Protein AF-A0A1K0GEZ5-F1 (afdb_monomer)

Mean predicted aligned error: 14.24 Å

Organism: NCBI:txid56427

Structure (mmCIF, N/CA/C/O backbone):
data_AF-A0A1K0GEZ5-F1
#
_entry.id   AF-A0A1K0GEZ5-F1
#
loop_
_atom_site.group_PDB
_atom_site.id
_atom_site.type_symbol
_atom_site.label_atom_id
_atom_site.label_alt_id
_atom_site.label_comp_id
_atom_site.label_asym_id
_atom_site.label_entity_id
_atom_site.label_seq_id
_atom_site.pdbx_PDB_ins_code
_atom_site.Cartn_x
_atom_site.Cartn_y
_atom_site.Cartn_z
_atom_site.occupancy
_atom_site.B_iso_or_equiv
_atom_site.auth_seq_id
_atom_site.auth_comp_id
_atom_site.auth_asym_id
_atom_site.auth_atom_id
_atom_site.pdbx_PDB_model_num
ATOM 1 N N . MET A 1 1 ? -45.520 -6.148 3.524 1.00 40.56 1 MET A N 1
ATOM 2 C CA . MET A 1 1 ? -44.360 -5.617 2.780 1.00 40.56 1 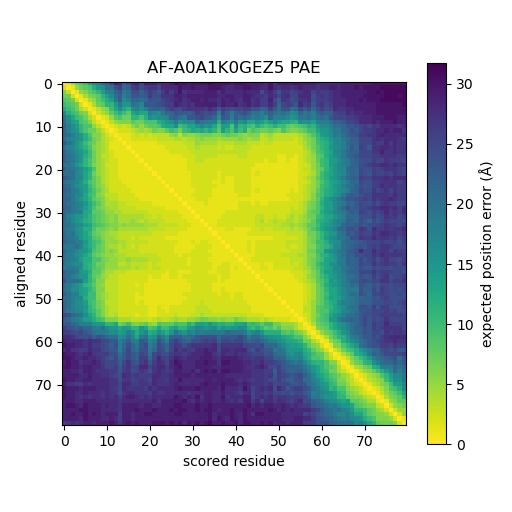MET A CA 1
ATOM 3 C C . MET A 1 1 ? -43.264 -5.440 3.817 1.00 40.56 1 MET A C 1
ATOM 5 O O . MET A 1 1 ? -43.424 -4.596 4.687 1.00 40.56 1 MET A O 1
ATOM 9 N N . ALA A 1 2 ? -42.301 -6.362 3.861 1.00 48.41 2 ALA A N 1
ATOM 10 C CA . ALA A 1 2 ? -41.272 -6.397 4.896 1.00 48.41 2 ALA A CA 1
ATOM 11 C C . ALA A 1 2 ? -40.265 -5.269 4.650 1.00 48.41 2 ALA A C 1
ATOM 13 O O . ALA A 1 2 ? -39.725 -5.160 3.554 1.00 48.41 2 ALA A O 1
ATOM 14 N N . SER A 1 3 ? -40.064 -4.424 5.656 1.00 52.19 3 SER A N 1
ATOM 15 C CA . SER A 1 3 ? -39.059 -3.371 5.642 1.00 52.19 3 SER A CA 1
ATOM 16 C C . SER A 1 3 ? -37.674 -4.008 5.629 1.00 52.19 3 SER A C 1
ATOM 18 O O . SER A 1 3 ? -37.290 -4.689 6.580 1.00 52.19 3 SER A O 1
ATOM 20 N N . GLU A 1 4 ? -36.935 -3.794 4.549 1.00 55.56 4 GLU A N 1
ATOM 21 C CA . GLU A 1 4 ? -35.537 -4.184 4.421 1.00 55.56 4 GLU A CA 1
ATOM 22 C C . GLU A 1 4 ? -34.709 -3.320 5.379 1.00 55.56 4 GLU A C 1
ATOM 24 O O . GLU A 1 4 ? -34.341 -2.183 5.085 1.00 55.56 4 GLU A O 1
ATOM 29 N N . GLN A 1 5 ? -34.469 -3.845 6.578 1.00 54.66 5 GLN A N 1
ATOM 30 C CA . GLN A 1 5 ? -33.538 -3.270 7.538 1.00 54.66 5 GLN A CA 1
ATOM 31 C C . GLN A 1 5 ? -32.123 -3.470 6.984 1.00 54.66 5 GLN A C 1
ATOM 33 O O . GLN A 1 5 ? -31.489 -4.494 7.225 1.00 54.66 5 GLN A O 1
ATOM 38 N N . HIS A 1 6 ? -31.636 -2.507 6.201 1.00 50.31 6 HIS A N 1
ATOM 39 C CA . HIS A 1 6 ? -30.216 -2.400 5.880 1.00 50.31 6 HIS A CA 1
ATOM 40 C C . HIS A 1 6 ? -29.458 -2.138 7.187 1.00 50.31 6 HIS A C 1
ATOM 42 O O . HIS A 1 6 ? -29.392 -1.009 7.674 1.00 50.31 6 HIS A O 1
ATOM 48 N N . GLY A 1 7 ? -28.942 -3.212 7.783 1.00 50.25 7 GLY A N 1
ATOM 49 C CA . GLY A 1 7 ? -28.067 -3.168 8.944 1.00 50.25 7 GLY A CA 1
ATOM 50 C C . GLY A 1 7 ? -26.777 -2.443 8.586 1.00 50.25 7 GLY A C 1
ATOM 51 O O . GLY A 1 7 ? -25.892 -3.009 7.950 1.00 50.25 7 GLY A O 1
ATOM 52 N N . TYR A 1 8 ? -26.681 -1.177 8.977 1.00 56.19 8 TYR A N 1
ATOM 53 C CA . TYR A 1 8 ? -25.432 -0.433 8.950 1.00 56.19 8 TYR A CA 1
ATOM 54 C C . TYR A 1 8 ? -24.622 -0.847 10.182 1.00 56.19 8 TYR A C 1
ATOM 56 O O . TYR A 1 8 ? -24.695 -0.202 11.225 1.00 56.19 8 TYR A O 1
ATOM 64 N N . GLU A 1 9 ? -23.905 -1.967 10.089 1.00 63.56 9 GLU A N 1
ATOM 65 C CA . GLU A 1 9 ? -22.885 -2.297 11.086 1.00 63.56 9 GLU A CA 1
ATOM 66 C C . GLU A 1 9 ? -21.745 -1.276 10.939 1.00 63.56 9 GLU A C 1
ATOM 68 O O . GLU A 1 9 ? -21.182 -1.133 9.845 1.00 63.56 9 GLU A O 1
ATOM 73 N N . PRO A 1 10 ? -21.423 -0.503 11.989 1.00 70.00 10 PRO A N 1
ATOM 74 C CA . PRO A 1 10 ? -20.351 0.470 11.916 1.00 70.00 10 PRO A CA 1
ATOM 75 C C . PRO A 1 10 ? -19.026 -0.267 11.708 1.00 70.00 10 PRO A C 1
ATOM 77 O O . PRO A 1 10 ? -18.549 -0.974 12.591 1.00 70.00 10 PRO A O 1
ATOM 80 N N . VAL A 1 11 ? -18.415 -0.082 10.533 1.00 77.50 11 VAL A N 1
ATOM 81 C CA . VAL A 1 11 ? -17.081 -0.622 10.238 1.00 77.50 11 VAL A CA 1
ATOM 82 C C . VAL A 1 11 ? -16.113 -0.133 11.308 1.00 77.50 11 VAL A C 1
ATOM 84 O O . VAL A 1 11 ? -16.004 1.076 11.547 1.00 77.50 11 VAL A O 1
ATOM 87 N N . SER A 1 12 ? -15.409 -1.065 11.947 1.00 86.50 12 SER A N 1
ATOM 88 C CA . SER A 1 12 ? -14.459 -0.715 12.992 1.00 86.50 12 SER A CA 1
ATOM 89 C C . SER A 1 12 ? -13.348 0.181 12.430 1.00 86.50 12 SER A C 1
ATOM 91 O O . SER A 1 12 ? -12.961 0.086 11.259 1.00 86.50 12 SER A O 1
ATOM 93 N N . LEU A 1 13 ? -12.800 1.067 13.269 1.00 80.19 13 LEU A N 1
ATOM 94 C CA . LEU A 1 13 ? -11.658 1.897 12.874 1.00 80.19 13 LEU A CA 1
ATOM 95 C C . LEU A 1 13 ? -10.471 1.027 12.425 1.00 80.19 13 LEU A C 1
ATOM 97 O O . LEU A 1 13 ? -9.773 1.383 11.479 1.00 80.19 13 LEU A O 1
ATOM 101 N N . THR A 1 14 ? -10.289 -0.134 13.060 1.00 88.25 14 THR A N 1
ATOM 102 C CA . THR A 1 14 ? -9.263 -1.119 12.705 1.00 88.25 14 THR A CA 1
ATOM 103 C C . THR A 1 14 ? -9.471 -1.663 11.295 1.00 88.25 14 THR A C 1
ATOM 105 O O . THR A 1 14 ? -8.532 -1.648 10.504 1.00 88.25 14 THR A O 1
ATOM 108 N N . ASP A 1 15 ? -10.688 -2.072 10.932 1.00 88.19 15 ASP A N 1
ATOM 109 C CA . ASP A 1 15 ? -10.976 -2.587 9.586 1.00 88.19 15 ASP A CA 1
ATOM 110 C C . ASP A 1 15 ? -10.767 -1.519 8.514 1.00 88.19 15 ASP A C 1
ATOM 112 O O . ASP A 1 15 ? -10.205 -1.793 7.451 1.00 88.19 15 ASP A O 1
ATOM 116 N N . ARG A 1 16 ? -11.150 -0.271 8.811 1.00 90.38 16 ARG A N 1
ATOM 117 C CA . ARG A 1 16 ? -10.902 0.858 7.911 1.00 90.38 16 ARG A CA 1
ATOM 118 C C . ARG A 1 16 ? -9.405 1.101 7.707 1.00 90.38 16 ARG A C 1
ATOM 120 O O . ARG A 1 16 ? -8.984 1.323 6.575 1.00 90.38 16 ARG A O 1
ATOM 127 N N . LEU A 1 17 ? -8.603 1.035 8.771 1.00 93.31 17 LEU A N 1
ATOM 128 C CA . LEU A 1 17 ? -7.146 1.170 8.681 1.00 93.31 17 LEU A CA 1
ATOM 129 C C . LEU A 1 17 ? -6.511 0.009 7.906 1.00 93.31 17 LEU A C 1
ATOM 131 O O . LEU A 1 17 ? -5.647 0.243 7.066 1.00 93.31 17 LEU A O 1
ATOM 135 N N . LEU A 1 18 ? -6.966 -1.227 8.122 1.00 93.81 18 LEU A N 1
ATOM 136 C CA . LEU A 1 18 ? -6.484 -2.387 7.369 1.00 93.81 18 LEU A CA 1
ATOM 137 C C . LEU A 1 18 ? -6.821 -2.282 5.880 1.00 93.81 18 LEU A C 1
ATOM 139 O O . LEU A 1 18 ? -5.973 -2.592 5.045 1.00 93.81 18 LEU A O 1
ATOM 143 N N . SER A 1 19 ? -8.028 -1.823 5.537 1.00 95.25 19 SER A N 1
ATOM 144 C CA . SER A 1 19 ? -8.400 -1.555 4.144 1.00 95.25 19 SER A CA 1
ATOM 145 C C . SER A 1 19 ? -7.494 -0.491 3.534 1.00 95.25 19 SER A C 1
ATOM 147 O O . SER A 1 19 ? -6.921 -0.716 2.476 1.00 95.25 19 SER A O 1
ATOM 149 N N . TYR A 1 20 ? -7.287 0.618 4.247 1.00 95.56 20 TYR A N 1
ATOM 150 C CA . TYR A 1 20 ? -6.402 1.687 3.798 1.00 95.56 20 TYR A CA 1
ATOM 151 C C . TYR A 1 20 ? -4.979 1.183 3.519 1.00 95.56 20 TYR A C 1
ATOM 153 O O . TYR A 1 20 ? -4.432 1.445 2.451 1.00 95.56 20 TYR A O 1
ATOM 161 N N . TYR A 1 21 ? -4.378 0.413 4.431 1.00 96.56 21 TYR A N 1
ATOM 162 C CA . TYR A 1 21 ? -3.028 -0.106 4.204 1.00 96.56 21 TYR A CA 1
ATOM 163 C C . TYR A 1 21 ? -2.964 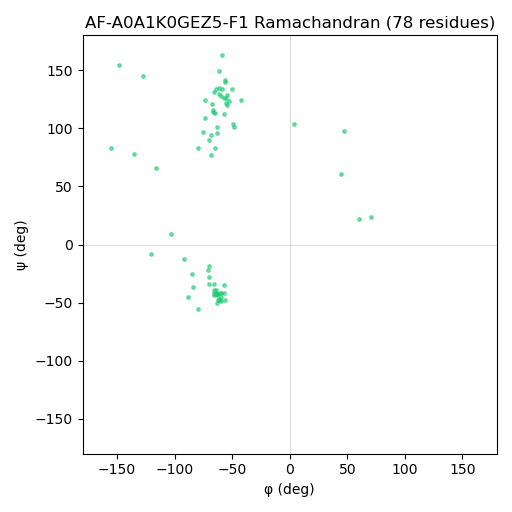-1.094 3.034 1.00 96.56 21 TYR A C 1
ATOM 165 O O . TYR A 1 21 ? -1.970 -1.105 2.309 1.00 96.56 21 TYR A O 1
ATOM 173 N N . ARG A 1 22 ? -4.012 -1.898 2.810 1.00 97.44 22 ARG A N 1
ATOM 174 C CA . ARG A 1 22 ? -4.091 -2.783 1.634 1.00 97.44 22 ARG A CA 1
ATOM 175 C C . ARG A 1 22 ? -4.109 -1.978 0.340 1.00 97.44 22 ARG A C 1
ATOM 177 O O . ARG A 1 22 ? -3.382 -2.330 -0.586 1.00 97.44 22 ARG A O 1
ATOM 184 N N . ASP A 1 23 ? -4.868 -0.888 0.309 1.00 98.00 23 ASP A N 1
ATOM 185 C CA . ASP A 1 23 ? -4.938 -0.002 -0.853 1.00 98.00 23 ASP A CA 1
ATOM 186 C C . ASP A 1 23 ? -3.582 0.664 -1.128 1.00 98.00 23 ASP A C 1
ATOM 188 O O . ASP A 1 23 ? -3.129 0.688 -2.272 1.00 98.00 23 ASP A O 1
ATOM 192 N N . VAL A 1 24 ? -2.884 1.130 -0.083 1.00 97.69 24 VAL A N 1
ATOM 193 C CA . VAL A 1 24 ? -1.531 1.701 -0.217 1.00 97.69 24 VAL A CA 1
ATOM 194 C C . VAL A 1 24 ? -0.545 0.666 -0.761 1.00 97.6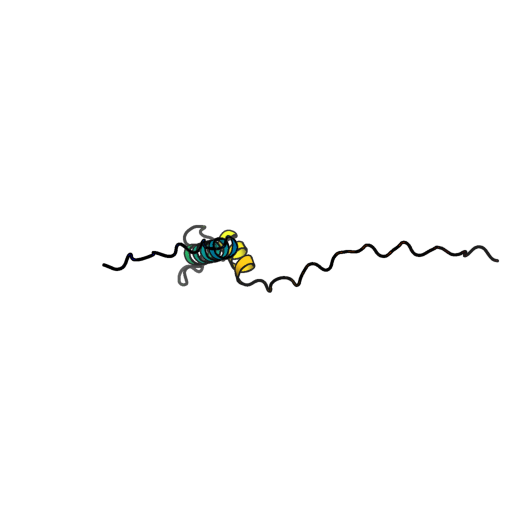9 24 VAL A C 1
ATOM 196 O O . VAL A 1 24 ? 0.176 0.957 -1.714 1.00 97.69 24 VAL A O 1
ATOM 199 N N . VAL A 1 25 ? -0.530 -0.557 -0.218 1.00 97.38 25 VAL A N 1
ATOM 200 C CA . VAL A 1 25 ? 0.346 -1.633 -0.718 1.00 97.38 25 VAL A CA 1
ATOM 201 C C . VAL A 1 25 ? 0.046 -1.961 -2.178 1.00 97.38 25 VAL A C 1
ATOM 203 O O . VAL A 1 25 ? 0.980 -2.140 -2.955 1.00 97.38 25 VAL A O 1
ATOM 206 N N . ALA A 1 26 ? -1.229 -2.019 -2.565 1.00 96.69 26 ALA A N 1
ATOM 207 C CA . ALA A 1 26 ? -1.621 -2.303 -3.941 1.00 96.69 26 ALA A CA 1
ATOM 208 C C . ALA A 1 26 ? -1.197 -1.183 -4.904 1.00 96.69 26 ALA A C 1
ATOM 210 O O . ALA A 1 26 ? -0.665 -1.463 -5.975 1.00 96.69 26 ALA A O 1
ATOM 211 N N . MET A 1 27 ? -1.388 0.080 -4.516 1.00 97.62 27 MET A N 1
ATOM 212 C CA . MET A 1 27 ? -1.045 1.238 -5.344 1.00 97.62 27 MET A CA 1
ATOM 213 C C . MET A 1 27 ? 0.469 1.433 -5.490 1.00 97.62 27 MET A C 1
ATOM 215 O O . MET A 1 27 ? 0.937 1.871 -6.540 1.00 97.62 27 MET A O 1
ATOM 219 N N . HIS A 1 28 ? 1.232 1.101 -4.448 1.00 98.00 28 HIS A N 1
ATOM 220 C CA . HIS A 1 28 ? 2.677 1.310 -4.406 1.00 98.00 28 HIS A CA 1
ATOM 221 C C . HIS A 1 28 ? 3.506 0.041 -4.632 1.00 98.00 28 HIS A C 1
ATOM 223 O O . HIS A 1 28 ? 4.726 0.082 -4.469 1.00 98.00 28 HIS A O 1
ATOM 229 N N . ALA A 1 29 ? 2.880 -1.073 -5.017 1.00 96.69 29 ALA A N 1
ATOM 230 C CA . ALA A 1 29 ? 3.602 -2.280 -5.395 1.00 96.69 29 ALA A CA 1
ATOM 231 C C . ALA A 1 29 ? 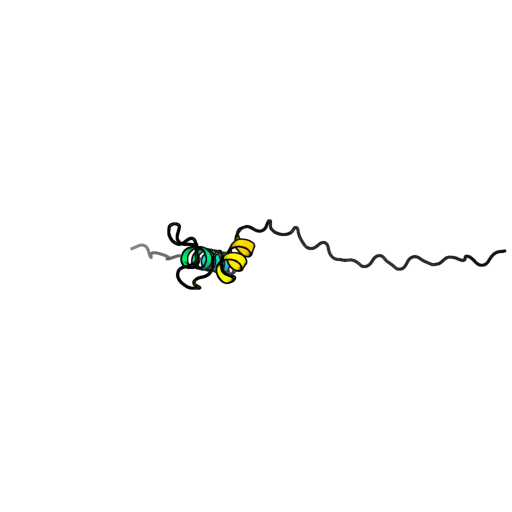4.593 -1.989 -6.534 1.00 96.69 29 ALA A C 1
ATOM 233 O O . ALA A 1 29 ? 4.310 -1.206 -7.448 1.00 96.69 29 ALA A O 1
ATOM 234 N N . ASP A 1 30 ? 5.764 -2.621 -6.471 1.00 97.69 30 ASP A N 1
ATOM 235 C CA . ASP A 1 30 ? 6.741 -2.520 -7.548 1.00 97.69 30 ASP A CA 1
ATOM 236 C C . ASP A 1 30 ? 6.168 -3.153 -8.822 1.00 97.69 30 ASP A C 1
ATOM 238 O O . ASP A 1 30 ? 5.624 -4.261 -8.797 1.00 97.69 30 ASP A O 1
ATOM 242 N N . ASP A 1 31 ? 6.317 -2.457 -9.947 1.00 97.19 31 ASP A N 1
ATOM 243 C CA . ASP A 1 31 ? 6.020 -3.043 -11.247 1.00 97.19 31 ASP A CA 1
ATOM 244 C C . ASP A 1 31 ? 7.021 -4.180 -11.529 1.00 97.19 31 ASP A C 1
ATOM 246 O O . ASP A 1 31 ? 8.227 -3.977 -11.370 1.00 97.19 31 ASP A O 1
ATOM 250 N N . PRO A 1 32 ? 6.575 -5.376 -11.948 1.00 95.19 32 PRO A N 1
ATOM 251 C CA . PRO A 1 32 ? 7.461 -6.528 -12.109 1.00 95.19 32 PRO A CA 1
ATOM 252 C C . PRO A 1 32 ? 8.440 -6.396 -13.285 1.00 95.19 32 PRO A C 1
ATOM 254 O O . PRO A 1 32 ? 9.427 -7.126 -13.328 1.00 95.19 32 PRO A O 1
ATOM 257 N N . VAL A 1 33 ? 8.179 -5.499 -14.241 1.00 97.12 33 VAL A N 1
ATOM 258 C CA . VAL A 1 33 ? 9.055 -5.248 -15.393 1.00 97.12 33 VAL A CA 1
ATOM 259 C C . VAL A 1 33 ? 10.099 -4.192 -15.044 1.00 97.12 33 VAL A C 1
ATOM 261 O O . VAL A 1 33 ? 11.276 -4.360 -15.355 1.00 97.12 33 VAL A O 1
ATOM 264 N N . ILE A 1 34 ? 9.681 -3.106 -14.394 1.00 94.69 34 ILE A N 1
ATOM 265 C CA . ILE A 1 34 ? 10.558 -1.976 -14.050 1.00 94.69 34 ILE A CA 1
ATOM 266 C C . ILE A 1 34 ? 11.316 -2.226 -12.736 1.00 94.69 34 ILE A C 1
ATOM 268 O O . ILE A 1 34 ? 12.397 -1.677 -12.530 1.00 94.69 34 ILE A O 1
ATOM 272 N N . GLY A 1 35 ? 10.772 -3.057 -11.846 1.00 96.56 35 GLY A N 1
ATOM 273 C CA . GLY A 1 35 ? 11.328 -3.327 -10.520 1.00 96.56 35 GLY A CA 1
ATOM 274 C C . GLY A 1 35 ? 11.210 -2.141 -9.561 1.00 96.56 35 GLY A C 1
ATOM 275 O O . GLY A 1 35 ? 12.011 -2.022 -8.637 1.00 96.56 35 GLY A O 1
ATOM 276 N N . ALA A 1 36 ? 10.257 -1.236 -9.803 1.00 97.50 36 ALA A N 1
ATOM 277 C CA . ALA A 1 36 ? 10.043 -0.045 -8.990 1.00 97.50 36 ALA A CA 1
ATOM 278 C C . ALA A 1 36 ? 8.569 0.365 -8.946 1.00 97.50 36 ALA A C 1
ATOM 280 O O . ALA A 1 36 ? 7.810 0.119 -9.886 1.00 97.50 36 ALA A O 1
ATOM 281 N N . CYS A 1 37 ? 8.184 1.056 -7.876 1.00 97.81 37 CYS A N 1
ATOM 282 C CA . CYS A 1 37 ? 6.877 1.682 -7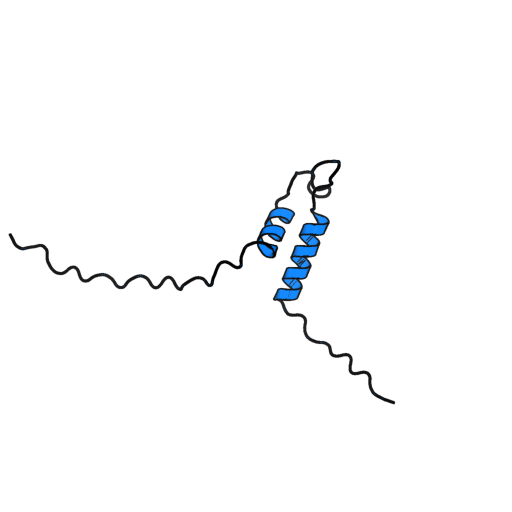.746 1.00 97.81 37 CYS A CA 1
ATOM 283 C C . CYS A 1 37 ? 6.654 2.703 -8.874 1.00 97.81 37 CYS A C 1
ATOM 285 O O . CYS A 1 37 ? 7.460 3.617 -9.072 1.00 97.81 37 CYS A O 1
ATOM 287 N N . LE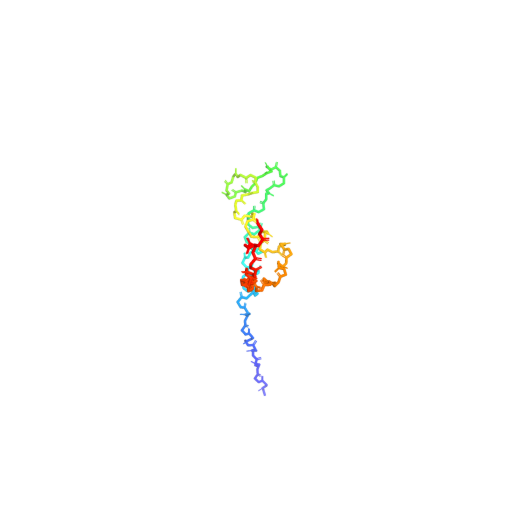U A 1 38 ? 5.535 2.604 -9.597 1.00 96.25 38 LEU A N 1
ATOM 288 C CA . LEU A 1 38 ? 5.226 3.530 -10.697 1.00 96.25 38 LEU A CA 1
ATOM 289 C C . LEU A 1 38 ? 4.860 4.945 -10.222 1.00 96.25 38 LEU A C 1
ATOM 291 O O . LEU A 1 38 ? 5.006 5.898 -10.990 1.00 96.25 38 LEU A O 1
ATOM 295 N N . VAL A 1 39 ? 4.421 5.082 -8.967 1.00 96.25 39 VAL A N 1
ATOM 296 C CA . VAL A 1 39 ? 4.068 6.366 -8.344 1.00 96.25 39 VAL A CA 1
ATOM 297 C C . VAL A 1 39 ? 5.330 7.098 -7.886 1.00 96.25 39 VAL A C 1
ATOM 299 O O . VAL A 1 39 ? 5.591 8.218 -8.317 1.00 96.25 39 VAL A O 1
ATOM 302 N N . CYS A 1 40 ? 6.152 6.444 -7.061 1.00 97.31 40 CYS A N 1
ATOM 303 C CA . CYS A 1 40 ? 7.320 7.061 -6.426 1.00 97.31 40 CYS A CA 1
ATOM 304 C C . CYS A 1 40 ? 8.620 6.910 -7.232 1.00 97.31 40 CYS A C 1
ATOM 306 O O . CYS A 1 40 ? 9.609 7.563 -6.913 1.00 97.31 40 CYS A O 1
ATOM 308 N N . ARG A 1 41 ? 8.637 6.047 -8.258 1.00 96.88 41 ARG A N 1
ATOM 309 C CA . ARG A 1 41 ? 9.797 5.755 -9.127 1.00 96.88 41 ARG A CA 1
ATOM 310 C C . ARG A 1 41 ? 11.023 5.191 -8.404 1.00 96.88 41 ARG A C 1
ATOM 312 O O . ARG A 1 41 ? 12.128 5.244 -8.937 1.00 96.88 41 ARG A O 1
ATOM 319 N N . VAL A 1 42 ? 10.825 4.613 -7.223 1.00 97.31 42 VAL A N 1
ATOM 320 C CA . VAL A 1 42 ? 11.868 3.931 -6.449 1.00 97.31 42 VAL A CA 1
ATOM 321 C C . VAL A 1 42 ? 11.400 2.522 -6.067 1.00 97.31 42 VAL A C 1
ATOM 323 O O . VAL A 1 42 ? 10.203 2.345 -5.817 1.00 97.31 42 VAL A O 1
ATOM 326 N N . PRO A 1 43 ? 12.300 1.523 -6.020 1.00 96.50 43 PRO A N 1
ATOM 327 C CA . PRO A 1 43 ? 11.972 0.187 -5.525 1.00 96.50 43 PRO A CA 1
ATOM 328 C C . PRO A 1 43 ? 11.544 0.231 -4.061 1.00 96.50 43 PRO A C 1
ATOM 330 O O . PRO A 1 43 ? 12.216 0.880 -3.255 1.00 96.50 43 PRO A O 1
ATOM 333 N N . ARG A 1 44 ? 10.462 -0.477 -3.713 1.00 92.81 44 ARG A N 1
ATOM 334 C CA . ARG A 1 44 ? 9.938 -0.590 -2.337 1.00 92.81 44 ARG A CA 1
ATOM 335 C C . ARG A 1 44 ? 9.910 0.755 -1.604 1.00 92.81 44 ARG A C 1
ATOM 337 O O . ARG A 1 44 ? 10.586 0.934 -0.585 1.00 92.81 44 ARG A O 1
ATOM 344 N N . CYS A 1 45 ? 9.152 1.704 -2.149 1.00 97.69 45 CYS A N 1
ATOM 345 C CA . CYS A 1 45 ? 9.050 3.054 -1.600 1.00 97.69 45 CYS A CA 1
ATOM 346 C C . CYS A 1 45 ? 8.545 3.067 -0.145 1.00 97.69 45 CYS A C 1
ATOM 348 O O . CYS A 1 45 ? 7.988 2.087 0.356 1.00 97.69 45 CYS A O 1
ATOM 350 N N . GLU A 1 46 ? 8.750 4.193 0.539 1.00 97.56 46 GLU A N 1
ATOM 351 C CA . GLU A 1 46 ? 8.443 4.338 1.966 1.00 97.56 46 GLU A CA 1
ATOM 352 C C . GLU A 1 46 ? 6.976 4.031 2.292 1.00 97.56 46 GLU A C 1
ATOM 354 O O . GLU A 1 46 ? 6.718 3.276 3.226 1.00 97.56 46 GLU A O 1
ATOM 359 N N . ASP A 1 47 ? 6.033 4.493 1.466 1.00 96.94 47 ASP A N 1
ATOM 360 C CA . ASP A 1 47 ? 4.601 4.215 1.640 1.00 96.94 47 ASP A CA 1
ATOM 361 C C . ASP A 1 47 ? 4.286 2.713 1.594 1.00 96.94 47 ASP A C 1
ATOM 363 O O . ASP A 1 47 ? 3.578 2.187 2.458 1.00 96.94 47 ASP A O 1
ATOM 367 N N . TRP A 1 48 ? 4.864 1.993 0.624 1.00 97.31 48 TRP A N 1
ATOM 368 C CA . TRP A 1 48 ? 4.706 0.543 0.518 1.00 97.31 48 TRP A CA 1
ATOM 369 C C . TRP A 1 48 ? 5.298 -0.167 1.736 1.00 97.31 48 TRP A C 1
ATOM 371 O O . TRP A 1 48 ? 4.672 -1.079 2.282 1.00 97.31 48 TRP A O 1
ATOM 381 N N . ARG A 1 49 ? 6.491 0.250 2.184 1.00 96.62 49 ARG A N 1
ATOM 382 C CA . ARG A 1 49 ? 7.161 -0.334 3.356 1.00 96.62 49 ARG A CA 1
ATOM 383 C C . ARG A 1 49 ? 6.343 -0.120 4.619 1.00 96.62 49 ARG A C 1
ATOM 385 O O . ARG A 1 49 ? 6.055 -1.086 5.317 1.00 96.62 49 ARG A O 1
ATOM 392 N N . PHE A 1 50 ? 5.928 1.117 4.871 1.00 95.44 50 PHE A N 1
ATOM 393 C CA . PHE A 1 50 ? 5.145 1.483 6.042 1.00 95.44 50 PHE A CA 1
ATOM 394 C C . PHE A 1 50 ? 3.819 0.715 6.096 1.00 95.44 50 PHE A C 1
ATOM 396 O O . PHE A 1 50 ? 3.488 0.115 7.119 1.00 95.44 50 PHE A O 1
ATOM 403 N N . ALA A 1 51 ? 3.072 0.674 4.989 1.00 96.19 51 ALA A N 1
ATOM 404 C CA . ALA A 1 51 ? 1.809 -0.055 4.934 1.00 96.19 51 ALA A CA 1
ATOM 405 C C . ALA A 1 51 ? 2.009 -1.575 5.072 1.00 96.19 51 ALA A C 1
ATOM 407 O O . ALA A 1 51 ? 1.255 -2.233 5.791 1.00 96.19 51 ALA A O 1
ATOM 408 N N . SER A 1 52 ? 3.059 -2.133 4.459 1.00 95.19 52 SER A N 1
ATOM 409 C CA . SER A 1 52 ? 3.402 -3.555 4.593 1.00 95.19 52 SER A CA 1
ATOM 410 C C . SER A 1 52 ? 3.773 -3.922 6.029 1.00 95.19 52 SER A C 1
ATOM 412 O O . SER A 1 52 ? 3.314 -4.942 6.536 1.00 95.19 52 SER A O 1
ATOM 414 N N . GLU A 1 53 ? 4.551 -3.087 6.719 1.00 94.38 53 GLU A N 1
ATOM 415 C CA . GLU A 1 53 ? 4.873 -3.287 8.135 1.00 94.38 53 GLU A CA 1
ATOM 416 C C . GLU A 1 53 ? 3.602 -3.298 8.991 1.00 94.38 53 GLU A C 1
ATOM 418 O O . GLU A 1 53 ? 3.441 -4.168 9.836 1.00 94.38 53 GLU A O 1
ATOM 423 N N . ARG A 1 54 ? 2.640 -2.405 8.742 1.00 92.75 54 ARG A N 1
ATOM 424 C CA . ARG A 1 54 ? 1.375 -2.386 9.499 1.00 92.75 54 ARG A CA 1
ATOM 425 C C . ARG A 1 54 ? 0.450 -3.566 9.196 1.00 92.75 54 ARG A C 1
ATOM 427 O O . ARG A 1 54 ? -0.324 -3.944 10.072 1.00 92.75 54 ARG A O 1
ATOM 434 N N . LEU A 1 55 ? 0.523 -4.142 7.996 1.00 91.62 55 LEU A N 1
ATOM 435 C CA . LEU A 1 55 ? -0.277 -5.310 7.611 1.00 91.62 55 LEU A CA 1
ATOM 436 C C . LEU A 1 55 ? 0.333 -6.646 8.041 1.00 91.62 55 LEU A C 1
ATOM 438 O O . LEU A 1 55 ? -0.411 -7.571 8.358 1.00 91.62 55 LEU A O 1
ATOM 442 N N . PHE A 1 56 ? 1.661 -6.762 7.999 1.00 86.50 56 PHE A N 1
ATOM 443 C CA . PHE A 1 56 ? 2.359 -8.044 8.112 1.00 86.50 56 PHE A CA 1
ATOM 444 C C . PHE A 1 56 ? 3.325 -8.130 9.291 1.00 86.50 56 PHE A C 1
ATOM 446 O O . PHE A 1 56 ? 3.837 -9.221 9.551 1.00 86.50 56 PHE A O 1
ATOM 453 N N . ALA A 1 57 ? 3.596 -7.035 10.015 1.00 79.88 57 ALA A N 1
ATOM 454 C CA . ALA A 1 57 ? 4.332 -7.165 11.263 1.00 79.88 57 ALA A CA 1
ATOM 455 C C . ALA A 1 57 ? 3.539 -8.091 12.195 1.00 79.88 57 ALA A C 1
ATOM 457 O O . ALA A 1 57 ? 2.321 -7.924 12.332 1.00 79.88 57 ALA A O 1
ATOM 458 N N . PRO A 1 58 ? 4.201 -9.064 12.848 1.00 62.66 58 PRO A N 1
ATOM 459 C CA . PRO A 1 58 ? 3.557 -9.784 13.931 1.00 62.66 58 PRO A CA 1
ATOM 460 C C . PRO A 1 58 ? 3.071 -8.723 14.910 1.00 62.66 58 PRO A C 1
ATOM 462 O O . PRO A 1 58 ? 3.851 -7.831 15.248 1.00 62.66 58 PRO A O 1
ATOM 465 N N . ALA A 1 59 ? 1.794 -8.780 15.304 1.00 59.25 59 ALA A N 1
ATOM 466 C CA . ALA A 1 59 ? 1.263 -7.915 16.347 1.00 59.25 59 ALA A CA 1
ATOM 467 C C . ALA A 1 59 ? 2.243 -8.022 17.512 1.00 59.25 59 ALA A C 1
ATOM 469 O O . ALA A 1 59 ? 2.340 -9.086 18.131 1.00 59.25 59 ALA A O 1
ATOM 470 N N . ALA A 1 60 ? 3.084 -6.996 17.687 1.00 47.38 60 ALA A N 1
ATOM 471 C CA . ALA A 1 60 ? 4.119 -7.016 18.696 1.00 47.38 60 ALA A CA 1
ATOM 472 C C . ALA A 1 60 ? 3.355 -7.238 19.987 1.00 47.38 60 ALA A C 1
ATOM 474 O O . ALA A 1 60 ? 2.486 -6.429 20.325 1.00 47.38 60 ALA A O 1
ATOM 475 N N . ARG A 1 61 ? 3.572 -8.422 20.570 1.00 45.47 61 ARG A N 1
ATOM 476 C CA . ARG A 1 61 ? 2.874 -8.909 21.753 1.00 45.47 61 ARG A CA 1
ATOM 477 C C . ARG A 1 61 ? 2.784 -7.735 22.706 1.00 45.47 61 ARG A C 1
ATOM 479 O O . ARG A 1 61 ? 3.806 -7.094 22.942 1.00 45.47 61 ARG A O 1
ATOM 486 N N . GLU A 1 62 ? 1.547 -7.438 23.091 1.00 46.00 62 GLU A N 1
ATOM 487 C CA . GLU A 1 62 ? 1.140 -6.645 24.243 1.00 46.00 62 GLU A CA 1
ATOM 488 C C . GLU A 1 62 ? 2.355 -6.087 24.969 1.00 46.00 62 GLU A C 1
ATOM 490 O O . GLU A 1 62 ? 3.073 -6.853 25.608 1.00 46.00 62 GLU A O 1
ATOM 495 N N . ALA A 1 63 ? 2.630 -4.792 24.783 1.00 47.06 63 ALA A N 1
ATOM 496 C CA . ALA A 1 63 ? 3.687 -4.108 25.503 1.00 47.06 63 ALA A CA 1
ATOM 497 C C . ALA A 1 63 ? 3.527 -4.443 26.988 1.00 47.06 63 ALA A C 1
ATOM 499 O O . ALA A 1 63 ? 2.633 -3.921 27.655 1.00 47.06 63 ALA A O 1
ATOM 500 N N . GLU A 1 64 ? 4.347 -5.380 27.466 1.00 52.00 64 GLU A N 1
ATOM 501 C CA . GLU A 1 64 ? 4.440 -5.727 28.869 1.00 52.00 64 GLU A CA 1
ATOM 502 C C . GLU A 1 64 ? 4.675 -4.388 29.573 1.00 52.00 64 GLU A C 1
ATOM 504 O O . GLU A 1 64 ? 5.566 -3.638 29.146 1.00 52.00 64 GLU A O 1
ATOM 509 N N . PRO A 1 65 ? 3.833 -3.993 30.545 1.00 48.44 65 PRO A N 1
ATOM 510 C CA . PRO A 1 65 ? 4.047 -2.738 31.232 1.00 48.44 65 PRO A CA 1
ATOM 511 C C . PRO A 1 65 ? 5.469 -2.784 31.777 1.00 48.44 65 PRO A C 1
ATOM 513 O O . PRO A 1 65 ? 5.813 -3.678 32.549 1.00 48.44 65 PRO A O 1
ATOM 516 N N . ILE A 1 66 ? 6.304 -1.837 31.344 1.00 60.78 66 ILE A N 1
ATOM 517 C CA . ILE A 1 66 ? 7.602 -1.582 31.957 1.00 60.78 66 ILE A CA 1
ATOM 518 C C . ILE A 1 66 ? 7.272 -1.089 33.366 1.00 60.78 66 ILE A C 1
ATOM 520 O O . ILE A 1 66 ? 7.149 0.108 33.607 1.00 60.78 66 ILE A O 1
ATOM 524 N N . ILE A 1 67 ? 7.032 -2.017 34.290 1.00 66.06 67 ILE A N 1
ATOM 525 C CA . ILE A 1 67 ? 7.035 -1.731 35.713 1.00 66.06 67 ILE A CA 1
ATOM 526 C C . ILE A 1 67 ? 8.520 -1.562 36.027 1.00 66.06 67 ILE A C 1
ATOM 528 O O . ILE A 1 67 ? 9.257 -2.550 35.951 1.00 66.06 67 ILE A O 1
ATOM 532 N N . PRO A 1 68 ? 9.015 -0.340 36.305 1.00 61.47 68 PRO A N 1
ATOM 533 C CA . PRO A 1 68 ? 10.389 -0.203 36.753 1.00 61.47 68 PRO A CA 1
ATOM 534 C C . PRO A 1 68 ? 10.535 -1.059 38.010 1.00 61.47 68 PRO A C 1
ATOM 536 O O . PRO A 1 68 ? 9.732 -0.942 38.941 1.00 61.47 68 PRO A O 1
ATOM 539 N N . ALA A 1 69 ? 11.517 -1.962 38.007 1.00 66.62 69 ALA A N 1
ATOM 540 C CA . ALA A 1 69 ? 11.806 -2.789 39.168 1.00 66.62 69 ALA A CA 1
ATOM 541 C C . ALA A 1 69 ? 11.9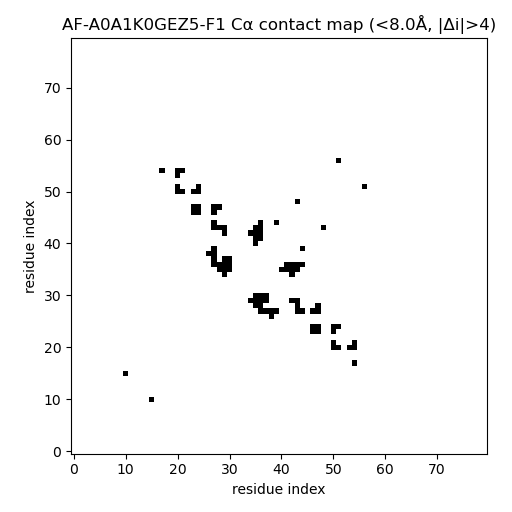31 -1.876 40.403 1.00 66.62 69 ALA A C 1
ATOM 543 O O . ALA A 1 69 ? 12.578 -0.825 40.305 1.00 66.62 69 ALA A O 1
ATOM 544 N N . PRO A 1 70 ? 11.308 -2.222 41.546 1.00 70.19 70 PRO A N 1
ATOM 545 C CA . PRO A 1 70 ? 11.431 -1.409 42.745 1.00 70.19 70 PRO A CA 1
ATOM 546 C C . PRO A 1 70 ? 12.919 -1.245 43.089 1.00 70.19 70 PRO A C 1
ATOM 548 O O . PRO A 1 70 ? 13.683 -2.209 42.933 1.00 70.19 70 PRO A O 1
ATOM 551 N N . PRO A 1 71 ? 13.351 -0.046 43.525 1.00 69.12 71 PRO A N 1
ATOM 552 C CA . PRO A 1 71 ? 14.741 0.187 43.884 1.00 69.12 71 PRO A CA 1
ATOM 553 C C . PRO A 1 71 ? 15.151 -0.835 44.944 1.00 69.12 71 PRO A C 1
ATOM 555 O O . PRO A 1 71 ? 14.521 -0.942 45.997 1.00 69.12 71 PRO A O 1
ATOM 558 N N . GLN A 1 72 ? 16.182 -1.622 44.632 1.00 67.00 72 GLN A N 1
ATOM 559 C CA . GLN A 1 72 ? 1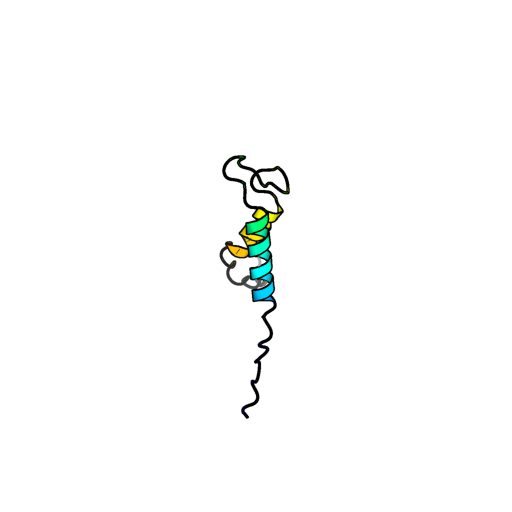6.719 -2.604 45.564 1.00 67.00 72 GLN A CA 1
ATOM 560 C C . GLN A 1 72 ? 17.229 -1.853 46.802 1.00 67.00 72 GLN A C 1
ATOM 562 O O . GLN A 1 72 ? 17.973 -0.878 46.650 1.00 67.00 72 GLN A O 1
ATOM 567 N N . PRO A 1 73 ? 16.844 -2.255 48.023 1.00 65.56 73 PRO 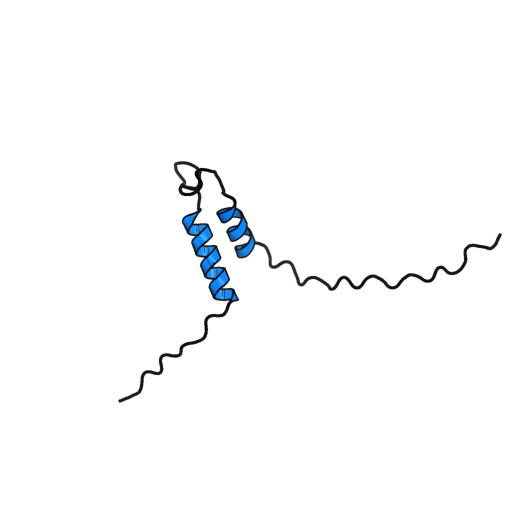A N 1
ATOM 568 C CA . PRO A 1 73 ? 17.371 -1.628 49.216 1.00 65.56 73 PRO A CA 1
ATOM 569 C C . PRO A 1 73 ? 18.863 -1.951 49.317 1.00 65.56 73 PRO A C 1
ATOM 571 O O . PRO A 1 73 ? 19.271 -3.099 49.484 1.00 65.56 73 PRO A O 1
ATOM 574 N N . GLN A 1 74 ? 19.678 -0.911 49.189 1.00 68.94 74 GLN A N 1
ATOM 575 C CA . GLN A 1 74 ? 21.117 -0.935 49.423 1.00 68.94 74 GLN A CA 1
ATOM 576 C C . GLN A 1 74 ? 21.392 -1.132 50.920 1.00 68.94 74 GLN A C 1
ATOM 578 O O . GLN A 1 74 ? 21.693 -0.196 51.658 1.00 68.94 74 GLN A O 1
ATOM 583 N N . TYR A 1 75 ? 21.233 -2.367 51.391 1.00 63.34 75 TYR A N 1
ATOM 584 C CA . TYR A 1 75 ? 21.671 -2.761 52.721 1.00 63.34 75 TYR A CA 1
ATOM 585 C C . TYR A 1 75 ? 23.198 -2.906 52.724 1.00 63.34 75 TYR A C 1
ATOM 587 O O . TYR A 1 75 ? 23.733 -3.926 52.310 1.00 63.34 75 TYR A O 1
ATOM 595 N N . GLY A 1 76 ? 23.861 -1.836 53.173 1.00 60.91 76 GLY A N 1
ATOM 596 C CA . GLY A 1 76 ? 25.123 -1.828 53.918 1.00 60.91 76 GLY A CA 1
ATOM 597 C C . GLY A 1 76 ? 26.275 -2.688 53.397 1.00 60.91 76 GLY A C 1
ATOM 598 O O . GLY A 1 76 ? 26.413 -3.843 53.784 1.00 60.91 76 GLY A O 1
ATOM 599 N N . ALA A 1 77 ? 27.192 -2.063 52.660 1.00 60.44 77 ALA A N 1
ATOM 600 C CA . ALA A 1 77 ? 28.578 -2.512 52.567 1.00 60.44 77 ALA A CA 1
ATOM 601 C C . ALA A 1 77 ? 29.485 -1.430 53.168 1.00 60.44 77 ALA A C 1
ATOM 603 O O . ALA A 1 77 ? 30.246 -0.783 52.464 1.00 60.44 77 ALA A O 1
ATOM 604 N N . ASP A 1 78 ? 29.350 -1.214 54.475 1.00 58.31 78 ASP A N 1
ATOM 605 C CA . ASP A 1 78 ? 30.359 -0.525 55.282 1.00 58.31 78 ASP A CA 1
ATOM 606 C C . ASP A 1 78 ? 30.540 -1.336 56.568 1.00 58.31 78 ASP A C 1
ATOM 608 O O . ASP A 1 78 ? 29.927 -1.094 57.608 1.00 58.31 78 ASP A O 1
ATOM 612 N N . ALA A 1 79 ? 31.286 -2.427 56.424 1.00 54.53 79 ALA A N 1
ATOM 613 C CA . ALA A 1 79 ? 31.832 -3.201 57.525 1.00 54.53 79 ALA A CA 1
ATOM 614 C C . ALA A 1 79 ? 33.073 -3.940 57.016 1.00 54.53 79 ALA A C 1
ATOM 616 O O . ALA A 1 79 ? 32.975 -5.087 56.582 1.00 54.53 79 ALA A O 1
ATOM 617 N N . SER A 1 80 ? 34.207 -3.232 57.000 1.00 57.97 80 SER A N 1
ATOM 618 C CA . SER A 1 80 ? 35.508 -3.667 57.542 1.00 57.97 80 SER A CA 1
ATOM 619 C C . SER A 1 80 ? 36.636 -2.746 57.100 1.00 57.97 80 SER A C 1
ATOM 621 O O . SER A 1 80 ? 36.805 -2.554 55.879 1.00 57.97 80 SER A O 1
#

Secondary structure (DSSP, 8-state):
------------HHHHHHHHHHHHHHHHPBPTTTSSBTTTSSTT-HHHHHHHHHHHS----------PPPPP--------

pLDDT: mean 79.14, std 19.15, range [40.56, 98.0]

Foldseek 3Di:
DDDPPPDPDPDDPVNVLLVVLVVQLVQQPQDPVQCGGPVVRHHCDPSNVVSCCVNPPDPPPDPPPCPPDPPDPPPDPPDD

Solvent-accessible surface area (backbone atoms only — not comparable to full-atom values): 5263 Å² total; per-residue (Å²): 134,86,81,82,77,79,78,80,74,80,77,48,71,67,58,54,50,53,51,50,30,50,52,42,32,65,67,32,42,52,38,89,87,79,60,19,8,81,81,79,71,36,58,74,34,68,65,25,48,54,25,44,48,74,72,65,50,73,77,73,71,74,80,70,78,84,68,75,75,74,82,75,80,84,78,75,92,83,84,134

Sequence (80 aa):
MASEQHGYEPVSLTDRLLSYYRDVVAMHADDPVIGACLVCRVPRCEDWRFASERLFAPAAREAEPIIPAPPQPQYGADAS

Radius of gyration: 25.43 Å; Cα contacts (8 Å, |Δi|>4): 49; chains: 1; bounding box: 80×17×73 Å